Protein AF-A0A2N2NG26-F1 (afdb_monomer_lite)

Radius of gyration: 13.35 Å; chains: 1; bounding box: 32×20×39 Å

Structure (mmCIF, N/CA/C/O backbone):
data_AF-A0A2N2NG26-F1
#
_entry.id   AF-A0A2N2NG26-F1
#
loop_
_atom_site.group_PDB
_atom_site.id
_atom_site.type_symbol
_atom_site.label_atom_id
_atom_site.label_alt_id
_atom_site.label_comp_id
_atom_site.label_asym_id
_atom_site.label_entity_id
_atom_site.label_seq_id
_atom_site.pdbx_PDB_ins_code
_atom_site.Cartn_x
_atom_site.Cartn_y
_atom_site.Cartn_z
_atom_site.occupancy
_atom_site.B_iso_or_equiv
_atom_site.auth_seq_id
_atom_site.auth_comp_id
_atom_site.auth_asym_id
_atom_site.auth_atom_id
_atom_site.pdbx_PDB_model_num
ATOM 1 N N . MET A 1 1 ? 6.681 -7.544 -14.613 1.00 58.62 1 MET A N 1
ATOM 2 C CA . MET A 1 1 ? 6.070 -6.199 -14.493 1.00 58.62 1 MET A CA 1
ATOM 3 C C . MET A 1 1 ? 4.562 -6.298 -14.279 1.00 58.62 1 MET A C 1
ATOM 5 O O . MET A 1 1 ? 4.106 -5.878 -13.228 1.00 58.62 1 MET A O 1
ATOM 9 N N . PHE A 1 2 ? 3.809 -6.948 -15.178 1.00 60.16 2 PHE A N 1
ATOM 10 C CA . PHE A 1 2 ? 2.346 -7.099 -15.068 1.00 60.16 2 PHE A CA 1
ATOM 11 C C . PHE A 1 2 ? 1.867 -7.733 -13.743 1.00 60.16 2 PHE A C 1
ATOM 13 O O . PHE A 1 2 ? 1.056 -7.144 -13.038 1.00 60.16 2 PHE A O 1
ATOM 20 N N . TYR A 1 3 ? 2.445 -8.867 -13.330 1.00 68.25 3 TYR A N 1
ATOM 21 C CA . TYR A 1 3 ? 2.060 -9.554 -12.083 1.00 68.25 3 TYR A CA 1
ATOM 22 C C . TYR A 1 3 ? 2.298 -8.739 -10.801 1.00 68.25 3 TYR A C 1
ATOM 24 O O . TYR A 1 3 ? 1.554 -8.885 -9.837 1.00 68.25 3 TYR A O 1
ATOM 32 N N . PHE A 1 4 ? 3.305 -7.859 -10.791 1.00 68.12 4 PHE A N 1
ATOM 33 C CA . PHE A 1 4 ? 3.613 -7.015 -9.631 1.00 68.12 4 PHE A CA 1
ATOM 34 C C . PHE A 1 4 ? 2.552 -5.922 -9.446 1.00 68.12 4 PHE A C 1
ATOM 36 O O . PHE A 1 4 ? 2.067 -5.697 -8.341 1.00 68.12 4 PHE A O 1
ATOM 43 N N . VAL A 1 5 ? 2.126 -5.307 -10.552 1.00 66.44 5 VAL A N 1
ATOM 44 C CA . VAL A 1 5 ? 1.059 -4.298 -10.558 1.00 66.44 5 VAL A CA 1
ATOM 45 C C . VAL A 1 5 ? -0.281 -4.926 -10.176 1.00 66.44 5 VAL A C 1
ATOM 47 O O . VAL A 1 5 ? -0.979 -4.393 -9.319 1.00 66.44 5 VAL A O 1
ATOM 50 N N . VAL A 1 6 ? -0.617 -6.091 -10.742 1.00 73.06 6 VAL A N 1
ATOM 51 C CA . VAL A 1 6 ? -1.849 -6.820 -10.394 1.00 73.06 6 VAL A CA 1
ATOM 52 C C . VAL A 1 6 ? -1.859 -7.199 -8.910 1.00 73.06 6 VAL A C 1
ATOM 54 O O . VAL A 1 6 ? -2.861 -6.979 -8.233 1.00 73.06 6 VAL A O 1
ATOM 57 N N . GLY A 1 7 ? -0.735 -7.687 -8.375 1.00 73.12 7 GLY A N 1
ATOM 58 C CA . GLY A 1 7 ? -0.601 -7.992 -6.950 1.00 73.12 7 GLY A CA 1
ATOM 59 C C . GLY A 1 7 ? -0.853 -6.776 -6.055 1.00 73.12 7 GLY A C 1
ATOM 60 O O . GLY A 1 7 ? -1.605 -6.871 -5.088 1.00 73.12 7 GLY A O 1
ATOM 61 N N . LEU A 1 8 ? -0.299 -5.613 -6.407 1.00 69.25 8 LEU A N 1
ATOM 62 C CA . LEU A 1 8 ? -0.492 -4.372 -5.649 1.00 69.25 8 LEU A CA 1
ATOM 63 C C . LEU A 1 8 ? -1.941 -3.881 -5.663 1.00 69.25 8 LEU A C 1
ATOM 65 O O . LEU A 1 8 ? -2.454 -3.467 -4.624 1.00 69.25 8 LEU A O 1
ATOM 69 N N . VAL A 1 9 ? -2.615 -3.970 -6.811 1.00 71.06 9 VAL A N 1
ATOM 70 C CA . VAL A 1 9 ? -4.029 -3.590 -6.937 1.00 71.06 9 VAL A CA 1
ATOM 71 C C . VAL A 1 9 ? -4.916 -4.505 -6.091 1.00 71.06 9 VAL A C 1
ATOM 73 O O . VAL A 1 9 ? -5.781 -4.015 -5.368 1.00 71.06 9 VAL A O 1
ATOM 76 N N . VAL A 1 10 ? -4.675 -5.820 -6.117 1.00 73.81 10 VAL A N 1
ATOM 77 C CA . VAL A 1 10 ? -5.439 -6.792 -5.315 1.00 73.81 10 VAL A CA 1
ATOM 78 C C . VAL A 1 10 ? -5.231 -6.558 -3.817 1.00 73.81 10 VAL A C 1
ATOM 80 O O . VAL A 1 10 ? -6.203 -6.517 -3.061 1.00 73.81 10 VAL A O 1
ATOM 83 N N . VAL A 1 11 ? -3.986 -6.346 -3.379 1.00 71.69 11 VAL A N 1
ATOM 84 C CA . VAL A 1 11 ? -3.667 -6.055 -1.970 1.00 71.69 11 VAL A CA 1
ATOM 85 C C . VAL A 1 11 ? -4.302 -4.734 -1.525 1.00 71.69 11 VAL A C 1
ATOM 87 O O . VAL A 1 11 ? -4.929 -4.684 -0.467 1.00 71.69 11 VAL A O 1
ATOM 90 N N . GLY A 1 12 ? -4.214 -3.682 -2.346 1.00 69.56 12 GLY A N 1
ATOM 91 C CA . GLY A 1 12 ? -4.864 -2.398 -2.077 1.00 69.56 12 GLY A CA 1
ATOM 92 C C . GLY A 1 12 ? -6.383 -2.503 -1.980 1.00 69.56 12 GLY A C 1
ATOM 93 O O . GLY A 1 12 ? -6.981 -1.920 -1.075 1.00 69.56 12 GLY A O 1
ATOM 94 N N . TYR A 1 13 ? -7.007 -3.304 -2.844 1.00 67.88 13 TYR A N 1
ATOM 95 C CA . TYR A 1 13 ? -8.447 -3.535 -2.814 1.00 67.88 13 TYR A CA 1
ATOM 96 C C . TYR A 1 13 ? -8.895 -4.288 -1.553 1.00 67.88 13 TYR A C 1
ATOM 98 O O . TYR A 1 13 ? -9.852 -3.878 -0.898 1.00 67.88 13 TYR A O 1
ATOM 106 N N . LEU A 1 14 ? -8.181 -5.347 -1.154 1.00 68.50 14 LEU A N 1
ATOM 107 C CA . LEU A 1 14 ? -8.471 -6.089 0.081 1.00 68.50 14 LEU A CA 1
ATOM 108 C C . LEU A 1 14 ? -8.374 -5.192 1.321 1.00 68.50 14 LEU A C 1
ATOM 110 O O . LEU A 1 14 ? -9.238 -5.236 2.200 1.00 68.50 14 LEU A O 1
ATOM 114 N N . ILE A 1 15 ? -7.353 -4.337 1.363 1.00 70.88 15 ILE A N 1
ATOM 115 C CA . ILE A 1 15 ? -7.158 -3.351 2.427 1.00 70.88 15 ILE A CA 1
ATOM 116 C C . ILE A 1 15 ? -8.298 -2.325 2.439 1.00 70.88 15 ILE A C 1
ATOM 118 O O . ILE A 1 15 ? -8.846 -2.032 3.503 1.00 70.88 15 ILE A O 1
ATOM 122 N N . TYR A 1 16 ? -8.702 -1.819 1.272 1.00 69.00 16 TYR A N 1
ATOM 123 C CA . TYR A 1 16 ? -9.822 -0.888 1.136 1.00 69.00 16 TYR A CA 1
ATOM 124 C C . TYR A 1 16 ? -11.141 -1.488 1.643 1.00 69.00 16 TYR A C 1
ATOM 126 O O . TYR A 1 16 ? -11.843 -0.859 2.437 1.00 69.00 16 TYR A O 1
ATOM 134 N N . VAL A 1 17 ? -11.456 -2.727 1.252 1.00 69.44 17 VAL A N 1
ATOM 135 C CA . VAL A 1 17 ? -12.653 -3.445 1.720 1.00 69.44 17 VAL A CA 1
ATOM 136 C C . VAL A 1 17 ? -12.605 -3.671 3.236 1.00 69.44 17 VAL A C 1
ATOM 138 O O . VAL A 1 17 ? -13.621 -3.511 3.915 1.00 69.44 17 VAL A O 1
ATOM 141 N N . GLY A 1 18 ? -11.432 -3.995 3.791 1.00 67.88 18 GLY A N 1
ATOM 142 C CA . GLY A 1 18 ? -11.227 -4.109 5.237 1.00 67.88 18 GLY A CA 1
ATOM 143 C C . GLY A 1 18 ? -11.482 -2.792 5.978 1.00 67.88 18 GLY A C 1
ATOM 144 O O . GLY A 1 18 ? -12.212 -2.772 6.967 1.00 67.88 18 GLY A O 1
ATOM 145 N N . LEU A 1 19 ? -10.955 -1.680 5.461 1.00 64.38 19 LEU A N 1
ATOM 146 C CA . LEU A 1 19 ? -11.147 -0.333 6.014 1.00 64.38 19 LEU A CA 1
ATOM 147 C C . LEU A 1 19 ? -12.603 0.148 5.899 1.00 64.38 19 LEU A C 1
ATOM 149 O O . LEU A 1 19 ? -13.105 0.813 6.805 1.00 64.38 19 LEU A O 1
ATOM 153 N N . MET A 1 20 ? -13.325 -0.231 4.838 1.00 63.66 20 MET A N 1
ATOM 154 C CA . MET A 1 20 ? -14.750 0.088 4.679 1.00 63.66 20 MET A CA 1
ATOM 155 C C . MET A 1 20 ? -15.629 -0.495 5.798 1.00 63.66 20 MET A C 1
ATOM 157 O O . MET A 1 20 ? -16.661 0.096 6.128 1.00 63.66 20 MET A O 1
ATOM 161 N N . LYS A 1 21 ? -15.219 -1.605 6.422 1.00 66.12 21 LYS A N 1
ATOM 162 C CA . LYS A 1 21 ? -15.936 -2.217 7.555 1.00 66.12 21 LYS A CA 1
ATOM 163 C C . LYS A 1 21 ? -15.730 -1.475 8.882 1.00 66.12 21 LYS A C 1
ATOM 165 O O . LYS A 1 21 ? -16.453 -1.733 9.838 1.00 66.12 21 LYS A O 1
ATOM 170 N N . ILE A 1 22 ? -14.781 -0.540 8.954 1.00 66.81 22 ILE A N 1
ATOM 171 C CA . ILE A 1 22 ? -14.468 0.220 10.170 1.00 66.81 22 ILE A CA 1
ATOM 172 C C . ILE A 1 22 ? -15.409 1.437 10.275 1.00 66.81 22 ILE A C 1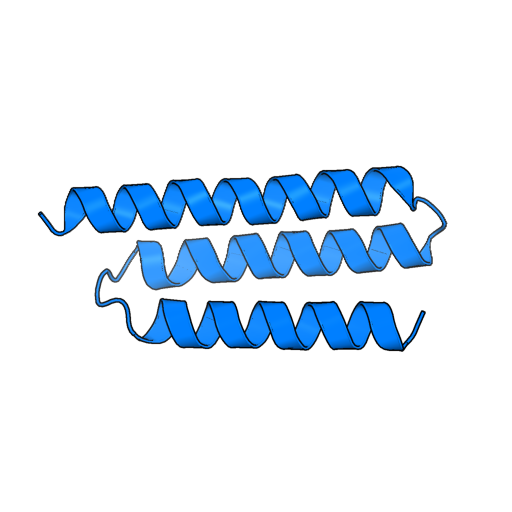
ATOM 174 O O . ILE A 1 22 ? -15.647 2.146 9.296 1.00 66.81 22 ILE A O 1
ATOM 178 N N . ASN A 1 23 ? -15.978 1.687 11.460 1.00 60.03 23 ASN A N 1
ATOM 179 C CA . ASN A 1 23 ? -16.997 2.730 11.691 1.00 60.03 23 ASN A CA 1
ATOM 180 C C . ASN A 1 23 ? -16.427 4.117 12.067 1.00 60.03 23 ASN A C 1
ATOM 182 O O . ASN A 1 23 ? -17.175 5.062 12.311 1.00 60.03 23 ASN A O 1
ATOM 186 N N . VAL A 1 24 ? -15.101 4.270 12.094 1.00 60.97 24 VAL A N 1
ATOM 187 C CA . VAL A 1 24 ? -14.427 5.495 12.552 1.00 60.97 24 VAL A CA 1
ATOM 188 C C . VAL A 1 24 ? -14.289 6.494 11.394 1.00 60.97 24 VAL A C 1
ATOM 190 O O . VAL A 1 24 ? -13.347 6.415 10.609 1.00 60.97 24 VAL A O 1
ATOM 193 N N . LYS A 1 25 ? -15.236 7.439 11.273 1.00 57.41 25 LYS A N 1
ATOM 194 C CA . LYS A 1 25 ? -15.358 8.402 10.150 1.00 57.41 25 LYS A CA 1
ATOM 195 C C . LYS A 1 25 ? -14.045 9.081 9.692 1.00 57.41 25 LYS A C 1
ATOM 197 O O . LYS A 1 25 ? -13.797 9.053 8.488 1.00 57.41 25 LYS A O 1
ATOM 202 N N . PRO A 1 26 ? -13.192 9.660 10.566 1.00 55.97 26 PRO A N 1
ATOM 203 C CA . PRO A 1 26 ? -11.980 10.355 10.111 1.00 55.97 26 PRO A CA 1
ATOM 204 C C . PRO A 1 26 ? -10.861 9.408 9.642 1.00 55.97 26 PRO A C 1
ATOM 206 O O . PRO A 1 26 ? -10.173 9.709 8.667 1.00 55.97 26 PRO A O 1
ATOM 209 N N . LEU A 1 27 ? -10.702 8.235 10.268 1.00 54.66 27 LEU A N 1
ATOM 210 C CA . LEU A 1 27 ? -9.676 7.256 9.870 1.00 54.66 27 LEU A CA 1
ATOM 211 C C . LEU A 1 27 ? -10.077 6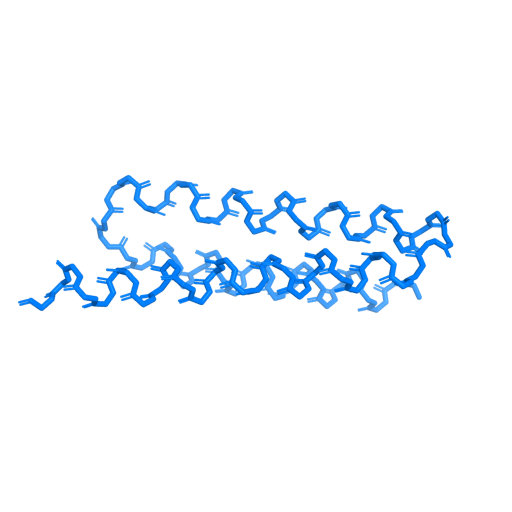.448 8.629 1.00 54.66 27 LEU A C 1
ATOM 213 O O . LEU A 1 27 ? -9.218 5.953 7.903 1.00 54.66 27 LEU A O 1
ATOM 217 N N . LYS A 1 28 ? -11.380 6.369 8.344 1.00 54.66 28 LYS A N 1
ATOM 218 C CA . LYS A 1 28 ? -11.929 5.696 7.162 1.00 54.66 28 LYS A CA 1
ATOM 219 C C . LYS A 1 28 ? -11.505 6.344 5.841 1.00 54.66 28 LYS A C 1
ATOM 221 O O . LYS A 1 28 ? -11.550 5.677 4.815 1.00 54.66 28 LYS A O 1
ATOM 226 N N . ILE A 1 29 ? -11.105 7.619 5.860 1.00 58.19 29 ILE A N 1
ATOM 227 C CA . ILE A 1 29 ? -10.735 8.382 4.660 1.00 58.19 29 ILE A CA 1
ATOM 228 C C . ILE A 1 29 ? -9.213 8.519 4.54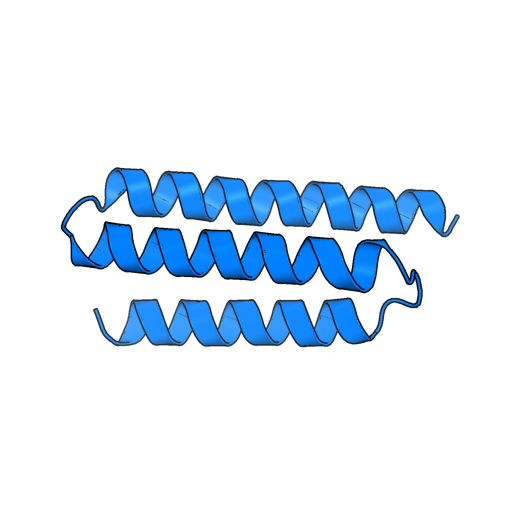6 1.00 58.19 29 ILE A C 1
ATOM 230 O O . ILE A 1 29 ? -8.666 8.235 3.487 1.00 58.19 29 ILE A O 1
ATOM 234 N N . SER A 1 30 ? -8.492 8.886 5.613 1.00 61.31 30 SER A N 1
ATOM 235 C CA . SER A 1 30 ? -7.052 9.160 5.468 1.00 61.31 30 SER A CA 1
ATOM 236 C C . SER A 1 30 ? -6.208 7.895 5.253 1.00 61.31 30 SER A C 1
ATOM 238 O O . SER A 1 30 ? -5.312 7.898 4.408 1.00 61.31 30 SER A O 1
ATOM 240 N N . CYS A 1 31 ? -6.516 6.786 5.936 1.00 66.19 31 CYS A N 1
ATOM 241 C CA . CYS A 1 31 ? -5.753 5.535 5.843 1.00 66.19 31 CYS A CA 1
ATOM 242 C C . CYS A 1 31 ? -5.767 4.896 4.445 1.00 66.19 31 CYS A C 1
ATOM 244 O O . CYS A 1 31 ? -4.683 4.627 3.919 1.00 66.19 31 CYS A O 1
ATOM 246 N N . PRO A 1 32 ? -6.935 4.663 3.806 1.00 65.50 32 PRO A N 1
ATOM 247 C CA . PRO A 1 32 ? -6.951 4.077 2.471 1.00 65.50 32 PRO A CA 1
ATOM 248 C C . PRO A 1 32 ? -6.318 5.015 1.445 1.00 65.50 32 PRO A C 1
ATOM 250 O O . PRO A 1 32 ? -5.563 4.552 0.599 1.00 65.50 32 PRO A O 1
ATOM 253 N N . CYS A 1 33 ? -6.539 6.328 1.548 1.00 68.75 33 CYS A N 1
ATOM 254 C CA . CYS A 1 33 ? -5.941 7.292 0.626 1.00 68.75 33 CYS A CA 1
ATOM 255 C C . CYS A 1 33 ? -4.408 7.317 0.720 1.00 68.75 33 CYS A C 1
ATOM 257 O O . CYS A 1 33 ? -3.738 7.310 -0.309 1.00 68.75 33 CYS A O 1
ATOM 259 N N . THR A 1 34 ? -3.842 7.278 1.931 1.00 73.62 34 THR A N 1
ATOM 260 C CA . THR A 1 34 ? -2.380 7.278 2.126 1.00 73.62 34 THR A CA 1
ATOM 261 C C . THR A 1 34 ? -1.743 5.983 1.617 1.00 73.62 34 THR A C 1
ATOM 263 O O . THR A 1 34 ? -0.700 6.017 0.965 1.00 73.62 34 THR A O 1
ATOM 266 N N . PHE A 1 35 ? -2.386 4.836 1.856 1.00 76.19 35 PHE A N 1
ATOM 267 C CA . PHE A 1 35 ? -1.899 3.547 1.364 1.00 76.19 35 PHE A CA 1
ATOM 268 C C . PHE A 1 35 ? -1.979 3.438 -0.165 1.00 76.19 35 PHE A C 1
ATOM 270 O O . PHE A 1 35 ? -1.031 2.977 -0.802 1.00 76.19 35 PHE A O 1
ATOM 277 N N . VAL A 1 36 ? -3.078 3.909 -0.765 1.00 75.00 36 VAL A N 1
ATOM 278 C CA . VAL A 1 36 ? -3.245 3.973 -2.226 1.00 75.00 36 VAL A CA 1
ATOM 279 C C . VAL A 1 36 ? -2.204 4.908 -2.848 1.00 75.00 36 VAL A C 1
ATOM 281 O O . VAL A 1 36 ? -1.562 4.545 -3.828 1.00 75.00 36 VAL A O 1
ATOM 284 N N . ALA A 1 37 ? -1.950 6.075 -2.250 1.00 76.69 37 ALA A N 1
ATOM 285 C CA . ALA A 1 37 ? -0.911 6.987 -2.726 1.00 76.69 37 ALA A CA 1
ATOM 286 C C . ALA A 1 37 ? 0.492 6.350 -2.671 1.00 76.69 37 ALA A C 1
ATOM 288 O O . ALA A 1 37 ? 1.237 6.423 -3.647 1.00 76.69 37 ALA A O 1
ATOM 289 N N . ALA A 1 38 ? 0.838 5.671 -1.570 1.00 79.31 38 ALA A N 1
ATOM 290 C CA . ALA A 1 38 ? 2.124 4.986 -1.419 1.00 79.31 38 ALA A CA 1
ATOM 291 C C . ALA A 1 38 ? 2.296 3.818 -2.408 1.00 79.31 38 ALA A C 1
ATOM 293 O O . ALA A 1 38 ? 3.381 3.626 -2.960 1.00 79.31 38 ALA A O 1
ATOM 294 N N . THR A 1 39 ? 1.230 3.058 -2.675 1.00 78.62 39 THR A N 1
ATOM 295 C CA . THR A 1 39 ? 1.257 1.968 -3.665 1.00 78.62 39 THR A CA 1
ATOM 296 C C . THR A 1 39 ? 1.395 2.492 -5.089 1.00 78.62 39 THR A C 1
ATOM 298 O O . THR A 1 39 ? 2.211 1.965 -5.840 1.00 78.62 39 THR A O 1
ATOM 301 N N . VAL A 1 40 ? 0.691 3.566 -5.457 1.00 80.06 40 VAL A N 1
ATOM 302 C CA . VAL A 1 40 ? 0.851 4.208 -6.774 1.00 80.06 40 VAL A CA 1
ATOM 303 C C . VAL A 1 40 ? 2.276 4.741 -6.957 1.00 80.06 40 VAL A C 1
ATOM 305 O O . VAL A 1 40 ? 2.896 4.468 -7.984 1.00 80.06 40 VAL A O 1
ATOM 308 N N . LEU A 1 41 ? 2.839 5.425 -5.952 1.00 80.88 41 LEU A N 1
ATOM 309 C CA . LEU A 1 41 ? 4.227 5.905 -6.006 1.00 80.88 41 LEU A CA 1
ATOM 310 C C . LEU A 1 41 ? 5.234 4.755 -6.154 1.00 80.88 41 LEU A C 1
ATOM 312 O O . LEU A 1 41 ? 6.182 4.857 -6.930 1.00 80.88 41 LEU A O 1
ATOM 316 N N . SER A 1 42 ? 5.015 3.653 -5.430 1.00 79.44 42 SER A N 1
ATOM 317 C CA . SER A 1 42 ? 5.836 2.443 -5.523 1.00 79.44 42 SER A CA 1
ATOM 318 C C . SER A 1 42 ? 5.808 1.846 -6.933 1.00 79.44 42 SER A C 1
ATOM 320 O O . SER A 1 42 ? 6.864 1.533 -7.479 1.00 79.44 42 SER A O 1
ATOM 322 N N . VAL A 1 43 ? 4.632 1.758 -7.568 1.00 78.38 43 VAL A N 1
ATOM 323 C CA . VAL A 1 43 ? 4.509 1.277 -8.954 1.00 78.38 43 VAL A CA 1
ATOM 324 C C . VAL A 1 43 ? 5.272 2.180 -9.918 1.00 78.38 43 VAL A C 1
ATOM 326 O O . VAL A 1 43 ? 6.023 1.672 -10.747 1.00 78.38 43 VAL A O 1
ATOM 329 N N . ILE A 1 44 ? 5.125 3.503 -9.795 1.00 80.44 44 ILE A N 1
ATOM 330 C CA . ILE A 1 44 ? 5.821 4.467 -10.660 1.00 80.44 44 ILE A CA 1
ATOM 331 C C . ILE A 1 44 ? 7.337 4.292 -10.535 1.00 80.44 44 ILE A C 1
ATOM 333 O O . ILE A 1 44 ? 8.018 4.169 -11.549 1.00 80.44 44 ILE A O 1
ATOM 337 N N . LEU A 1 45 ? 7.858 4.200 -9.308 1.00 82.25 45 LEU A N 1
ATOM 338 C CA . LEU A 1 45 ? 9.286 3.991 -9.051 1.00 82.25 45 LEU A CA 1
ATOM 339 C C . LEU A 1 45 ? 9.795 2.635 -9.542 1.00 82.25 45 LEU A C 1
ATOM 341 O O . LEU A 1 45 ? 10.943 2.512 -9.959 1.00 82.25 45 LEU A O 1
ATOM 345 N N . PHE A 1 46 ? 8.951 1.605 -9.502 1.00 77.75 46 PHE A N 1
ATOM 346 C CA . PHE A 1 46 ? 9.307 0.289 -10.015 1.00 77.75 46 PHE A CA 1
ATOM 347 C C . PHE A 1 46 ? 9.408 0.286 -11.546 1.00 77.75 46 PHE A C 1
ATOM 349 O O . PHE A 1 46 ? 10.264 -0.399 -12.105 1.00 77.75 46 PHE A O 1
ATOM 356 N N . VAL A 1 47 ? 8.542 1.052 -12.219 1.00 79.94 47 VAL A N 1
ATOM 357 C CA . VAL A 1 47 ? 8.540 1.214 -13.680 1.00 79.94 47 VAL A CA 1
ATOM 358 C C . VAL A 1 47 ? 9.702 2.093 -14.152 1.00 79.94 47 VAL A C 1
ATOM 360 O O . VAL A 1 47 ? 10.248 1.830 -15.216 1.00 79.94 47 VAL A O 1
ATOM 363 N N . THR A 1 48 ? 10.142 3.074 -13.360 1.00 83.12 48 THR A N 1
ATOM 364 C CA . THR A 1 48 ? 11.301 3.939 -13.665 1.00 83.12 48 THR A CA 1
ATOM 365 C C . THR A 1 48 ? 12.652 3.347 -13.228 1.00 83.12 48 THR A C 1
ATOM 367 O O . THR A 1 48 ? 13.594 4.080 -12.951 1.00 83.12 48 THR A O 1
ATOM 370 N N . ASP A 1 49 ? 12.758 2.014 -13.144 1.00 82.25 49 ASP A N 1
ATOM 371 C CA . ASP A 1 49 ? 13.952 1.243 -12.740 1.00 82.25 49 ASP A CA 1
ATOM 372 C C . ASP A 1 49 ? 14.512 1.510 -11.326 1.00 82.25 49 ASP A C 1
ATOM 374 O O . ASP A 1 49 ? 15.466 0.855 -10.891 1.00 82.25 49 ASP A O 1
ATOM 378 N N . HIS A 1 50 ? 13.857 2.346 -10.521 1.00 82.56 50 HIS A N 1
ATOM 379 C CA . HIS A 1 50 ? 14.194 2.599 -9.118 1.00 82.56 50 HIS A CA 1
ATOM 380 C C . HIS A 1 50 ? 13.630 1.518 -8.178 1.00 82.56 50 HIS A C 1
ATOM 382 O O . HIS A 1 50 ? 12.938 1.795 -7.195 1.00 82.56 50 HIS A O 1
ATOM 388 N N . LYS A 1 51 ? 13.969 0.252 -8.455 1.00 78.25 51 LYS A N 1
ATOM 389 C CA . LYS A 1 51 ? 13.422 -0.937 -7.774 1.00 78.25 51 LYS A CA 1
ATOM 390 C C . LYS A 1 51 ? 13.618 -0.890 -6.256 1.00 78.25 51 LYS A C 1
ATOM 392 O O . LYS A 1 51 ? 12.677 -1.158 -5.519 1.00 78.25 51 LYS A O 1
ATOM 397 N N . ALA A 1 52 ? 14.802 -0.506 -5.777 1.00 81.12 52 ALA A N 1
ATOM 398 C CA . ALA A 1 52 ? 15.084 -0.429 -4.339 1.00 81.12 52 ALA A CA 1
ATOM 399 C C . ALA A 1 52 ? 14.205 0.615 -3.620 1.00 81.12 52 ALA A C 1
ATOM 401 O O . ALA A 1 52 ? 13.613 0.318 -2.584 1.00 81.12 52 ALA A O 1
ATOM 402 N N . LEU A 1 53 ? 14.056 1.810 -4.201 1.00 81.19 53 LEU A N 1
ATOM 403 C CA . LEU A 1 53 ? 13.208 2.878 -3.656 1.00 81.19 53 LEU A CA 1
ATOM 404 C C . LEU A 1 53 ? 11.722 2.493 -3.673 1.00 81.19 53 LEU A C 1
ATOM 406 O O . LEU A 1 53 ? 11.006 2.775 -2.713 1.00 81.19 53 LEU A O 1
ATOM 410 N N . ALA A 1 54 ? 11.274 1.794 -4.721 1.00 79.75 54 ALA A N 1
ATOM 411 C CA . ALA A 1 54 ? 9.908 1.290 -4.828 1.00 79.75 54 ALA A CA 1
ATOM 412 C C . ALA A 1 54 ? 9.538 0.340 -3.678 1.00 79.75 54 ALA A C 1
ATOM 414 O O . ALA A 1 54 ? 8.436 0.435 -3.133 1.00 79.75 54 ALA A O 1
ATOM 415 N N . TRP A 1 55 ? 10.463 -0.545 -3.286 1.00 78.75 55 TRP A N 1
ATOM 416 C CA . TRP A 1 55 ? 10.281 -1.444 -2.144 1.00 78.75 55 TRP A CA 1
ATOM 417 C C . TRP A 1 55 ? 10.267 -0.690 -0.814 1.00 78.75 55 TRP A C 1
ATOM 419 O O . TRP A 1 55 ? 9.397 -0.950 0.013 1.00 78.75 55 TRP A O 1
ATOM 429 N N . ILE A 1 56 ? 11.174 0.272 -0.615 1.00 84.06 56 ILE A N 1
ATOM 430 C CA . ILE A 1 56 ? 11.233 1.077 0.618 1.00 84.06 56 ILE A CA 1
ATOM 431 C C . ILE A 1 56 ? 9.913 1.823 0.841 1.00 84.06 56 ILE A C 1
ATOM 433 O O . ILE A 1 56 ? 9.339 1.754 1.926 1.00 84.06 56 ILE A O 1
ATOM 437 N N . ILE A 1 57 ? 9.398 2.492 -0.193 1.00 84.50 57 ILE A N 1
ATOM 438 C CA . ILE A 1 57 ? 8.135 3.237 -0.107 1.00 84.50 57 ILE A CA 1
ATOM 439 C C . ILE A 1 57 ? 6.948 2.300 0.114 1.00 84.50 57 ILE A C 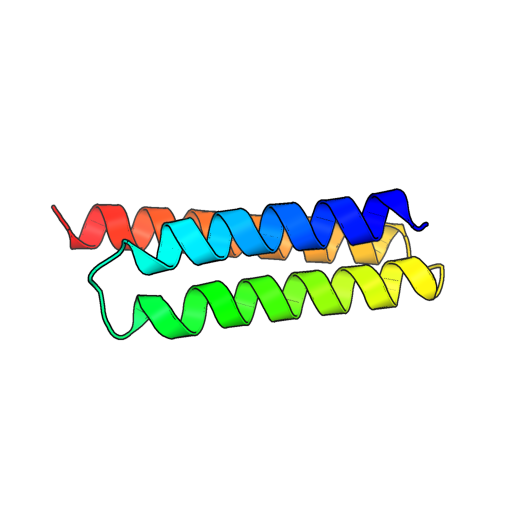1
ATOM 441 O O . ILE A 1 57 ? 6.038 2.628 0.877 1.00 84.50 57 ILE A O 1
ATOM 445 N N . PHE A 1 58 ? 6.971 1.111 -0.487 1.00 80.81 58 PHE A N 1
ATOM 446 C CA . PHE A 1 58 ? 5.937 0.112 -0.254 1.00 80.81 58 PHE A CA 1
ATOM 447 C C . PHE A 1 58 ? 5.922 -0.384 1.200 1.00 80.81 58 PHE A C 1
ATOM 449 O O . PHE A 1 58 ? 4.867 -0.390 1.836 1.00 80.81 58 PHE A O 1
ATOM 456 N N . PHE A 1 59 ? 7.087 -0.724 1.764 1.00 81.94 59 PHE A N 1
ATOM 457 C CA . PHE A 1 59 ? 7.202 -1.116 3.172 1.00 81.94 59 PHE A CA 1
ATOM 458 C C . PHE A 1 59 ? 6.804 0.016 4.123 1.00 81.94 59 PHE A C 1
ATOM 460 O O . PHE A 1 59 ? 6.116 -0.236 5.112 1.00 81.94 59 PHE A O 1
ATOM 467 N N . LEU A 1 60 ? 7.163 1.263 3.805 1.00 83.06 60 LEU A N 1
ATOM 468 C CA . LEU A 1 60 ? 6.734 2.437 4.564 1.00 83.06 60 LEU A CA 1
ATOM 469 C C . LEU A 1 60 ? 5.201 2.583 4.556 1.00 83.06 60 LEU A C 1
ATOM 471 O O . LEU A 1 60 ? 4.597 2.820 5.602 1.00 83.06 60 LEU A O 1
ATOM 475 N N . GLY A 1 61 ? 4.563 2.390 3.397 1.00 80.38 61 GLY A N 1
ATOM 476 C CA . GLY A 1 61 ? 3.106 2.416 3.251 1.00 80.38 61 GLY A CA 1
ATOM 477 C C . GLY A 1 61 ? 2.404 1.333 4.076 1.00 80.38 61 GLY A C 1
ATOM 478 O O . GLY A 1 61 ? 1.426 1.623 4.766 1.00 80.38 61 GLY A O 1
ATOM 479 N N . ILE A 1 62 ? 2.931 0.103 4.073 1.00 80.94 62 ILE A N 1
ATOM 480 C CA . ILE A 1 62 ? 2.436 -0.992 4.926 1.00 80.94 62 ILE A CA 1
ATOM 481 C C . ILE A 1 62 ? 2.617 -0.658 6.411 1.00 80.94 62 ILE A C 1
ATOM 483 O O . ILE A 1 62 ? 1.718 -0.897 7.216 1.00 80.94 62 ILE A O 1
ATOM 487 N N . TYR A 1 63 ? 3.761 -0.094 6.789 1.00 80.62 63 TYR A N 1
ATOM 488 C CA . TYR A 1 63 ? 4.053 0.263 8.173 1.00 80.62 63 TYR A CA 1
ATOM 489 C C . TYR A 1 63 ? 3.079 1.319 8.715 1.00 80.62 63 TYR A C 1
ATOM 491 O O . TYR A 1 63 ? 2.493 1.143 9.785 1.00 80.62 63 TYR A O 1
ATOM 499 N N . LEU A 1 64 ? 2.831 2.376 7.936 1.00 76.50 64 LEU A N 1
ATOM 500 C CA . LEU A 1 64 ? 1.831 3.401 8.247 1.00 76.50 64 LEU A CA 1
ATOM 501 C C . LEU A 1 64 ? 0.433 2.796 8.415 1.00 76.50 64 LEU A C 1
ATOM 503 O O . LEU A 1 64 ? -0.287 3.166 9.346 1.00 76.50 64 LEU A O 1
ATOM 507 N N . LEU A 1 65 ? 0.073 1.834 7.560 1.00 76.94 65 LEU A N 1
ATOM 508 C CA . LEU A 1 65 ? -1.190 1.107 7.651 1.00 76.94 65 LEU A CA 1
ATOM 509 C C . LEU A 1 65 ? -1.303 0.304 8.955 1.00 76.94 65 LEU A C 1
ATOM 511 O O . LEU A 1 65 ? -2.329 0.355 9.630 1.00 76.94 65 LEU A O 1
ATOM 515 N N . PHE A 1 66 ? -0.243 -0.402 9.348 1.00 77.88 66 PHE A N 1
ATOM 516 C CA . PHE A 1 66 ? -0.210 -1.164 10.599 1.00 77.88 66 PHE A CA 1
ATOM 517 C C . PHE A 1 66 ? -0.349 -0.272 11.833 1.00 77.88 66 PHE A C 1
ATOM 519 O O . PHE A 1 66 ? -1.125 -0.594 12.735 1.00 77.88 66 PHE A O 1
ATOM 526 N N . ILE A 1 67 ? 0.357 0.864 11.870 1.00 79.50 67 ILE A N 1
ATOM 527 C CA . ILE A 1 67 ? 0.230 1.836 12.965 1.00 79.50 67 ILE A CA 1
ATOM 528 C C . ILE A 1 67 ? -1.202 2.354 13.051 1.00 79.50 67 ILE A C 1
ATOM 530 O O . ILE A 1 67 ? -1.764 2.433 14.143 1.00 79.50 67 ILE A O 1
ATOM 534 N N . THR A 1 68 ? -1.816 2.686 11.916 1.00 72.31 68 THR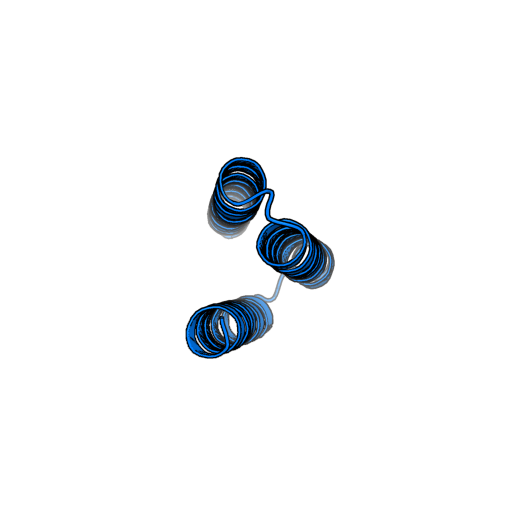 A N 1
ATOM 535 C CA . THR A 1 68 ? -3.188 3.199 11.922 1.00 72.31 68 THR A CA 1
ATOM 536 C C . THR A 1 68 ? -4.208 2.139 12.322 1.00 72.31 68 THR A C 1
ATOM 538 O O . THR A 1 68 ? -5.101 2.444 13.106 1.00 72.31 68 THR A O 1
ATOM 541 N N . LEU A 1 69 ? -4.049 0.881 11.904 1.00 72.06 69 LEU A N 1
ATOM 542 C CA . LEU A 1 69 ? -4.877 -0.226 12.397 1.00 72.06 69 LEU A CA 1
ATOM 543 C C . LEU A 1 69 ? -4.719 -0.439 13.912 1.00 72.06 69 LEU A C 1
ATOM 545 O O . LEU A 1 69 ? -5.716 -0.643 14.607 1.00 72.06 69 LEU A O 1
ATOM 549 N N . MET A 1 70 ? -3.497 -0.342 14.448 1.00 73.62 70 MET A N 1
ATOM 550 C CA . MET A 1 70 ? -3.265 -0.386 15.898 1.00 73.62 70 MET A CA 1
ATOM 551 C C . MET A 1 70 ? -3.914 0.795 16.625 1.00 73.62 70 MET A C 1
ATOM 553 O O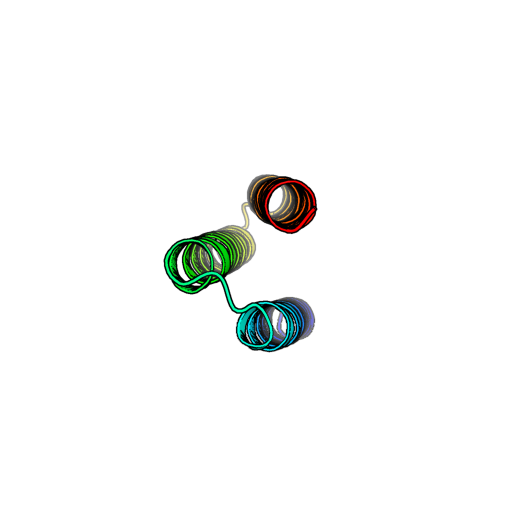 . MET A 1 70 ? -4.529 0.598 17.674 1.00 73.62 70 MET A O 1
ATOM 557 N N . ALA A 1 71 ? -3.829 2.002 16.064 1.00 70.69 71 ALA A N 1
ATOM 558 C CA . ALA A 1 71 ? -4.482 3.186 16.614 1.00 70.69 71 ALA A CA 1
ATOM 559 C C . ALA A 1 71 ? -6.013 3.029 16.642 1.00 70.69 71 ALA A C 1
ATOM 561 O O . ALA A 1 71 ? -6.634 3.322 17.662 1.00 70.69 71 ALA A O 1
ATOM 562 N N . ILE A 1 72 ? -6.617 2.485 15.575 1.00 68.88 72 ILE A N 1
ATOM 563 C CA . ILE A 1 72 ? -8.054 2.161 15.529 1.00 68.88 72 ILE A CA 1
ATOM 564 C C . ILE A 1 72 ? -8.402 1.158 16.625 1.00 68.88 72 ILE A C 1
ATOM 566 O O . ILE A 1 72 ? -9.333 1.390 17.394 1.00 68.88 72 ILE A O 1
ATOM 570 N N . ARG A 1 73 ? -7.639 0.063 16.738 1.00 68.19 73 ARG A N 1
ATOM 571 C CA . ARG A 1 73 ? -7.878 -0.966 17.756 1.00 68.19 73 ARG A CA 1
ATOM 572 C C . ARG A 1 73 ? -7.824 -0.385 19.171 1.00 68.19 73 ARG A C 1
ATOM 574 O O . ARG A 1 73 ? -8.678 -0.724 19.978 1.00 68.19 73 ARG A O 1
ATOM 581 N N . LYS A 1 74 ? -6.872 0.511 19.457 1.00 65.38 74 LYS A N 1
ATOM 582 C CA . LYS A 1 74 ? -6.760 1.186 20.760 1.00 65.38 74 LYS A CA 1
ATOM 583 C C . LYS A 1 74 ? -7.897 2.178 21.021 1.00 65.38 74 LYS A C 1
ATOM 585 O O . LYS A 1 74 ? -8.298 2.318 22.161 1.00 65.38 74 LYS A O 1
ATOM 590 N N . SER A 1 75 ? -8.412 2.849 19.992 1.00 60.09 75 SER A N 1
ATOM 591 C CA . SER A 1 75 ? -9.523 3.804 20.123 1.00 60.09 75 SER A CA 1
ATOM 592 C C . SER A 1 75 ? -10.903 3.144 20.248 1.00 60.09 75 SER A C 1
ATOM 594 O O . SER A 1 75 ? -11.874 3.849 20.514 1.00 60.09 75 SER A O 1
ATOM 596 N N . THR A 1 76 ? -11.014 1.841 19.976 1.00 58.72 76 THR A N 1
ATOM 597 C CA . THR A 1 76 ? -12.287 1.096 20.030 1.00 58.72 76 THR A CA 1
ATOM 598 C C . THR A 1 76 ? -12.461 0.325 21.353 1.00 58.72 76 THR A C 1
ATOM 600 O O . THR A 1 76 ? -13.552 -0.172 21.611 1.00 58.72 76 THR A O 1
ATOM 603 N N . ILE A 1 77 ? -11.398 0.209 22.164 1.00 51.44 77 ILE A N 1
ATOM 604 C CA . ILE A 1 77 ? -11.396 -0.347 23.534 1.00 51.44 77 ILE A CA 1
ATOM 605 C C . ILE A 1 77 ? -11.625 0.800 24.514 1.00 51.44 77 ILE A C 1
ATOM 607 O O . ILE A 1 77 ? -12.404 0.597 25.468 1.00 51.44 77 ILE A O 1
#

Secondary structure (DSSP, 8-state):
-HHHHHHHHHHHHHHHHHHHT---TTHHHHHHHHHHHHHHHHHHHHHTT-HHHHHHHHHHHHHHHHHHHHHHHHHH-

Sequence (77 aa):
MFYFVVGLVVVGYLIYVGLMKINVKPLKISCPCTFVAATVLSVILFVTDHKALAWIIFFLGIYLLFITLMAIRKSTI

Foldseek 3Di:
DVVVLVVLVVVLVVLLVVLVPQPDVVLSPPLSVLLVVLSVVLVVCVVVVVPVVSVVSNVVNVVSNVVSVVVSVVVVD

pLDDT: mean 71.89, std 8.42, range [51.44, 84.5]